Protein AF-A0A534NCM2-F1 (afdb_monomer)

Solvent-accessible surface area (backbone atoms only — not comparable to full-atom values): 4128 Å² total; per-residue (Å²): 131,92,79,87,88,78,55,54,90,83,29,70,64,56,39,48,54,36,52,75,72,72,50,89,67,75,54,68,48,73,59,90,93,46,77,44,71,46,88,50,65,67,60,50,31,63,72,70,69,52,75,89,70,77,81,75,74,86,80,131

Nearest PDB structures (foldseek):
  7c12-assembly1_D  TM=9.413E-01  e=3.938E-03  Alkaliphilus oremlandii OhILAs
  7c10-assembly1_A  TM=9.400E-01  e=1.905E-02  Alkaliphilus oremlandii OhILAs
  1r7h-assembly1_B  TM=4.733E-01  e=7.432E-02  Corynebacterium ammoniagenes

Structure (mmCIF, N/CA/C/O backbone):
data_AF-A0A534NCM2-F1
#
_entry.id   AF-A0A534NCM2-F1
#
loop_
_atom_site.group_PDB
_atom_site.id
_atom_site.type_symbol
_atom_site.label_atom_id
_atom_site.label_alt_id
_atom_site.label_comp_id
_atom_site.label_asym_id
_atom_site.label_entity_id
_atom_site.label_seq_id
_atom_site.pdbx_PDB_ins_code
_atom_site.Cartn_x
_atom_site.Cartn_y
_atom_site.Cartn_z
_atom_site.occupancy
_atom_site.B_iso_or_equiv
_atom_site.auth_seq_id
_atom_site.auth_comp_id
_atom_site.auth_asym_id
_atom_site.auth_atom_id
_atom_site.pdbx_PDB_model_num
ATOM 1 N N . MET A 1 1 ? 0.219 -1.175 15.760 1.00 74.62 1 MET A N 1
ATOM 2 C CA . MET A 1 1 ? 0.647 -2.273 14.871 1.00 74.62 1 MET A CA 1
ATOM 3 C C . MET A 1 1 ? 2.001 -1.904 14.306 1.00 74.62 1 MET A C 1
ATOM 5 O O . MET A 1 1 ? 2.127 -0.762 13.874 1.00 74.62 1 MET A O 1
ATOM 9 N N . PRO A 1 2 ? 2.998 -2.798 14.336 1.00 85.56 2 PRO A N 1
ATOM 10 C CA . PRO A 1 2 ? 4.184 -2.618 13.510 1.00 85.56 2 PRO A CA 1
ATOM 11 C C . PRO A 1 2 ? 3.782 -2.732 12.032 1.00 85.56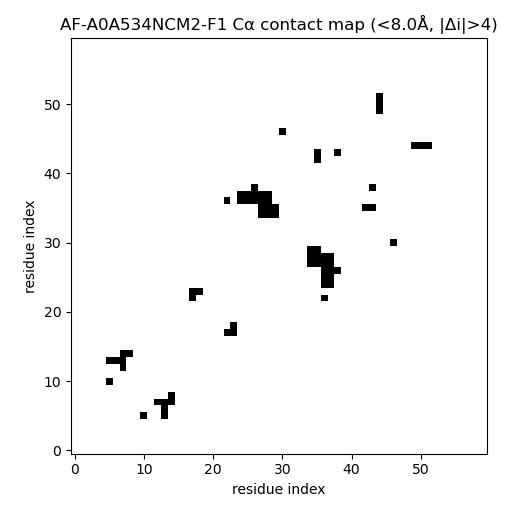 2 PRO A C 1
ATOM 13 O O . PRO A 1 2 ? 2.938 -3.559 11.689 1.00 85.56 2 PRO A O 1
ATOM 16 N N . PHE A 1 3 ? 4.355 -1.892 11.179 1.00 89.00 3 PHE A N 1
ATOM 17 C CA . PHE A 1 3 ? 4.245 -1.991 9.725 1.00 89.00 3 PHE A CA 1
ATOM 18 C C . PHE A 1 3 ? 5.645 -1.865 9.125 1.00 89.00 3 PHE A C 1
ATOM 20 O O . PHE A 1 3 ? 6.523 -1.264 9.747 1.00 89.00 3 PHE A O 1
ATOM 27 N N . ASP A 1 4 ? 5.839 -2.436 7.940 1.00 91.50 4 ASP A N 1
ATOM 28 C CA . ASP A 1 4 ? 7.082 -2.319 7.182 1.00 91.50 4 ASP A CA 1
ATOM 29 C C . ASP A 1 4 ? 6.896 -1.285 6.067 1.00 91.50 4 ASP A C 1
ATOM 31 O O . ASP A 1 4 ? 6.151 -1.501 5.109 1.00 91.50 4 ASP A O 1
ATOM 35 N N . GLY A 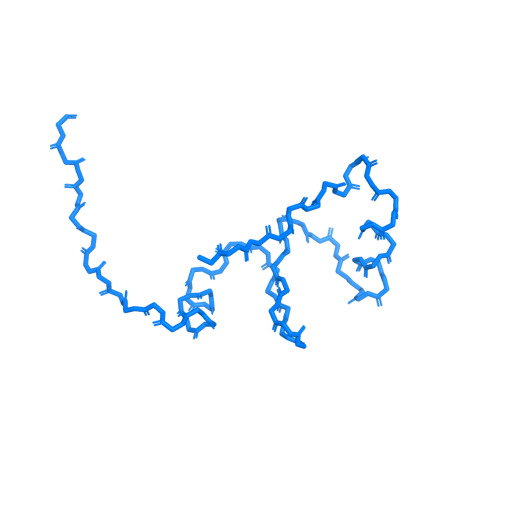1 5 ? 7.494 -0.110 6.251 1.00 92.31 5 GLY A N 1
ATOM 36 C CA . GLY A 1 5 ? 7.420 0.979 5.287 1.00 92.31 5 GLY A CA 1
ATOM 37 C C . GLY A 1 5 ? 8.478 0.794 4.211 1.00 92.31 5 GLY A C 1
ATOM 38 O O . GLY A 1 5 ? 9.666 0.872 4.509 1.00 92.31 5 GLY A O 1
ATOM 39 N N . ARG A 1 6 ? 8.052 0.602 2.961 1.00 94.00 6 ARG A N 1
ATOM 40 C CA . ARG A 1 6 ? 8.965 0.495 1.819 1.00 94.00 6 ARG A CA 1
ATOM 41 C C . ARG A 1 6 ? 8.814 1.674 0.876 1.00 94.00 6 ARG A C 1
ATOM 43 O O . ARG A 1 6 ? 7.699 2.069 0.536 1.00 94.00 6 ARG A O 1
ATOM 50 N N . ASP A 1 7 ? 9.952 2.206 0.455 1.00 93.81 7 ASP A N 1
ATOM 51 C CA . ASP A 1 7 ? 10.040 3.318 -0.480 1.00 93.81 7 ASP A CA 1
ATOM 52 C C . ASP A 1 7 ? 10.295 2.794 -1.891 1.00 93.81 7 ASP A C 1
ATOM 54 O O . ASP A 1 7 ? 11.377 2.313 -2.212 1.00 93.81 7 ASP A O 1
ATOM 58 N N . VAL A 1 8 ? 9.293 2.915 -2.752 1.00 94.44 8 VAL A N 1
ATOM 59 C CA . VAL A 1 8 ? 9.355 2.408 -4.123 1.00 94.44 8 VAL A CA 1
ATOM 60 C C . VAL A 1 8 ? 10.267 3.237 -5.035 1.00 94.44 8 VAL A C 1
ATOM 62 O O . VAL A 1 8 ? 10.597 2.775 -6.126 1.00 94.44 8 VAL A O 1
ATOM 65 N N . GLU A 1 9 ? 10.660 4.448 -4.627 1.00 93.19 9 GLU A N 1
ATOM 66 C CA . GLU A 1 9 ? 11.604 5.283 -5.379 1.00 93.19 9 GLU A CA 1
ATOM 67 C C . GLU A 1 9 ? 13.049 4.812 -5.177 1.00 93.19 9 GLU A C 1
ATOM 69 O O . GLU A 1 9 ? 13.852 4.873 -6.110 1.00 93.19 9 GLU A O 1
ATOM 74 N N . ASN A 1 10 ? 13.365 4.295 -3.985 1.00 95.75 10 ASN A N 1
ATOM 75 C CA . ASN A 1 10 ? 14.718 3.897 -3.589 1.00 95.75 10 ASN A CA 1
ATOM 76 C C . ASN A 1 10 ? 14.903 2.375 -3.418 1.00 95.75 10 ASN A C 1
ATOM 78 O O . ASN A 1 10 ? 16.038 1.909 -3.316 1.00 95.75 10 ASN A O 1
ATOM 82 N N . ASP A 1 11 ? 13.822 1.589 -3.436 1.00 94.81 11 ASP A N 1
ATOM 83 C CA . ASP A 1 11 ? 13.827 0.123 -3.395 1.00 94.81 11 ASP A CA 1
ATOM 84 C C . ASP A 1 11 ? 13.274 -0.466 -4.713 1.00 94.81 11 ASP A C 1
ATOM 86 O O . ASP A 1 11 ? 12.055 -0.576 -4.915 1.00 94.81 11 ASP A O 1
ATOM 90 N N . PRO A 1 12 ? 14.161 -0.901 -5.631 1.00 93.44 12 PRO A N 1
ATOM 91 C CA . PRO A 1 12 ? 13.757 -1.556 -6.872 1.00 93.44 12 PRO A CA 1
ATOM 92 C C . PRO A 1 12 ? 12.944 -2.842 -6.663 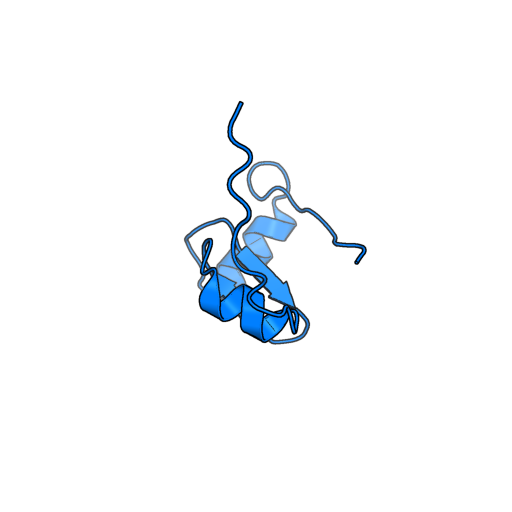1.00 93.44 12 PRO A C 1
ATOM 94 O O . PRO A 1 12 ? 12.146 -3.198 -7.533 1.00 93.44 12 PRO A O 1
ATOM 97 N N . GLY A 1 13 ? 13.135 -3.541 -5.538 1.00 94.56 13 GLY A N 1
ATOM 98 C CA . GLY A 1 13 ? 12.381 -4.739 -5.173 1.00 94.56 13 GLY A CA 1
ATOM 99 C C . GLY A 1 13 ? 10.930 -4.405 -4.845 1.00 94.56 13 GLY A C 1
ATOM 100 O O . GLY A 1 13 ? 10.020 -4.997 -5.428 1.00 94.56 13 GLY A O 1
ATOM 101 N N . ALA A 1 14 ? 10.707 -3.380 -4.018 1.00 93.31 14 ALA A N 1
ATOM 102 C CA . ALA A 1 14 ? 9.366 -2.881 -3.710 1.00 93.31 14 ALA A CA 1
ATOM 103 C C . ALA A 1 14 ? 8.613 -2.430 -4.977 1.00 93.31 14 ALA A C 1
ATOM 105 O O . ALA A 1 14 ? 7.444 -2.773 -5.172 1.00 93.31 14 ALA A O 1
ATOM 106 N N . MET A 1 15 ? 9.291 -1.724 -5.888 1.00 94.06 15 MET A N 1
ATOM 107 C CA . MET A 1 15 ? 8.719 -1.358 -7.189 1.00 94.06 15 MET A CA 1
ATOM 108 C C . MET A 1 15 ? 8.426 -2.585 -8.071 1.00 94.06 15 MET A C 1
ATOM 110 O O . MET A 1 15 ? 7.422 -2.620 -8.787 1.00 94.06 15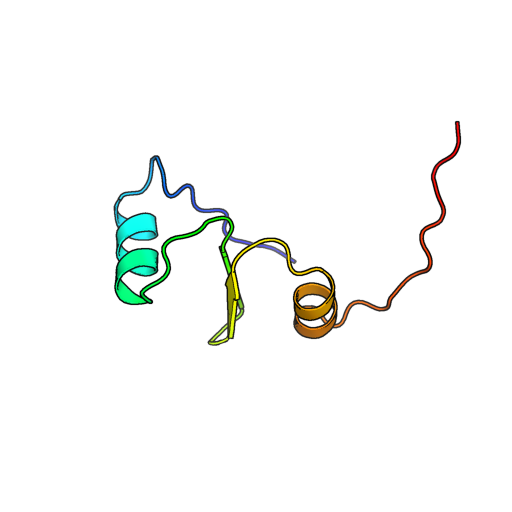 MET A O 1
ATOM 114 N N . GLY A 1 16 ? 9.294 -3.600 -8.037 1.00 93.69 16 GLY A N 1
ATOM 115 C CA . GLY A 1 16 ? 9.098 -4.870 -8.738 1.00 93.69 16 GLY A CA 1
ATOM 116 C C . GLY A 1 16 ? 7.833 -5.599 -8.285 1.00 93.69 16 GLY A C 1
ATOM 117 O O . GLY A 1 16 ? 7.052 -6.049 -9.124 1.00 93.69 16 GLY A O 1
ATOM 118 N N . GLU A 1 17 ? 7.583 -5.641 -6.978 1.00 91.88 17 GLU A N 1
ATOM 119 C CA . GLU A 1 17 ? 6.371 -6.234 -6.409 1.00 91.88 17 GLU A CA 1
ATOM 120 C C . GLU A 1 17 ? 5.100 -5.485 -6.829 1.00 91.88 17 GLU A C 1
ATOM 122 O O . GLU A 1 17 ? 4.138 -6.115 -7.269 1.00 91.88 17 GLU A O 1
ATOM 127 N N . LEU A 1 18 ? 5.101 -4.146 -6.797 1.00 92.12 18 LEU A N 1
ATOM 128 C CA . LEU A 1 18 ? 3.958 -3.360 -7.280 1.00 92.12 18 LEU A CA 1
ATOM 129 C C . LEU A 1 18 ? 3.648 -3.625 -8.756 1.00 92.12 18 LEU A C 1
ATOM 131 O O . LEU A 1 18 ? 2.485 -3.800 -9.129 1.00 92.12 18 LEU A O 1
ATOM 135 N N . LYS A 1 19 ? 4.688 -3.705 -9.594 1.00 92.38 19 LYS A N 1
ATOM 136 C CA . LYS A 1 19 ? 4.539 -4.027 -11.019 1.00 92.38 19 LYS A CA 1
ATOM 137 C C . LYS A 1 19 ? 3.974 -5.428 -11.231 1.00 92.38 19 LYS A C 1
ATOM 139 O O . LYS A 1 19 ? 3.115 -5.591 -12.095 1.00 92.38 19 LYS A O 1
ATOM 144 N N . ALA A 1 20 ? 4.416 -6.416 -10.451 1.00 93.00 20 ALA A N 1
ATOM 145 C CA . ALA A 1 20 ? 3.899 -7.784 -10.515 1.00 93.00 20 ALA A CA 1
ATOM 146 C C . ALA A 1 20 ? 2.408 -7.863 -10.142 1.00 93.00 20 ALA A C 1
ATOM 148 O O . ALA A 1 20 ? 1.670 -8.655 -10.724 1.00 93.00 20 ALA A O 1
ATOM 149 N N . LEU A 1 21 ? 1.952 -6.992 -9.238 1.00 90.00 21 LEU A N 1
ATOM 150 C CA . LEU A 1 21 ? 0.539 -6.832 -8.877 1.00 90.00 21 LEU A CA 1
ATOM 151 C C . LEU A 1 21 ? -0.270 -6.014 -9.904 1.00 90.00 21 LEU A C 1
ATOM 153 O O . LEU A 1 21 ? -1.477 -5.846 -9.742 1.00 90.00 21 LEU A O 1
ATOM 157 N N . GLY A 1 22 ? 0.366 -5.481 -10.953 1.00 93.25 22 GLY A N 1
ATOM 158 C CA . GLY A 1 22 ? -0.280 -4.624 -11.951 1.00 93.25 22 GLY A CA 1
ATOM 159 C C . GLY A 1 22 ? -0.645 -3.227 -11.436 1.00 93.25 22 GLY A C 1
ATOM 160 O O . GLY A 1 22 ? -1.386 -2.498 -12.100 1.00 93.25 22 GLY A O 1
ATOM 161 N N . ILE A 1 23 ? -0.126 -2.835 -10.272 1.00 92.75 23 ILE A N 1
ATOM 162 C CA . ILE A 1 23 ? -0.438 -1.565 -9.619 1.00 92.75 23 ILE A CA 1
ATOM 163 C C . ILE A 1 23 ? 0.525 -0.493 -10.114 1.00 92.75 23 ILE A C 1
ATOM 165 O O . ILE A 1 23 ? 1.729 -0.708 -10.240 1.00 92.75 23 ILE A O 1
ATOM 169 N N . ARG A 1 24 ? -0.025 0.684 -10.415 1.00 90.69 24 ARG A N 1
ATOM 170 C CA . ARG A 1 24 ? 0.729 1.815 -10.977 1.00 90.69 24 ARG A CA 1
ATOM 171 C C . ARG A 1 24 ? 0.753 3.045 -10.081 1.00 90.69 24 ARG A C 1
ATOM 173 O O . ARG A 1 24 ? 1.571 3.927 -10.306 1.00 90.69 24 ARG A O 1
ATOM 180 N N . ASN A 1 25 ? -0.132 3.097 -9.090 1.00 91.12 25 ASN A N 1
ATOM 181 C CA . ASN A 1 25 ? -0.307 4.250 -8.220 1.00 91.12 25 ASN A CA 1
ATOM 182 C C . ASN A 1 25 ? 0.163 3.914 -6.809 1.00 91.12 25 ASN A C 1
ATOM 184 O O . ASN A 1 25 ? -0.033 2.797 -6.335 1.00 91.12 25 ASN A O 1
ATOM 188 N N . VAL A 1 26 ? 0.738 4.910 -6.145 1.00 92.56 26 VAL A N 1
ATOM 189 C CA . VAL A 1 26 ? 1.137 4.875 -4.737 1.00 92.56 26 VAL A CA 1
ATOM 190 C C . VAL A 1 26 ? 0.396 5.971 -3.964 1.00 92.56 26 VAL A C 1
ATOM 192 O O . VAL A 1 26 ? -0.045 6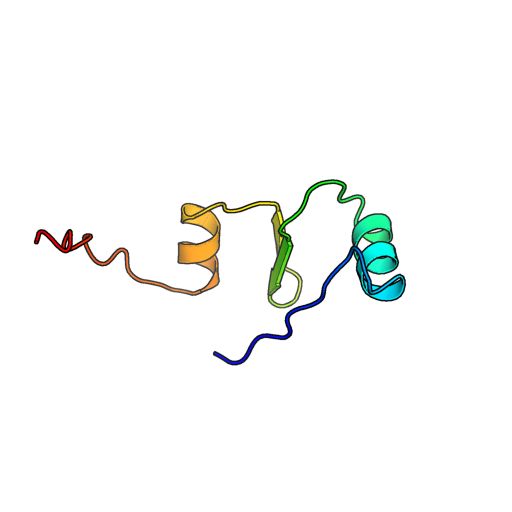.940 -4.589 1.00 92.56 26 VAL A O 1
ATOM 195 N N . PRO A 1 27 ? 0.238 5.858 -2.630 1.00 93.31 27 PRO A N 1
ATOM 196 C CA . PRO A 1 27 ? 0.685 4.770 -1.745 1.00 93.31 27 PRO A CA 1
ATOM 197 C C . PRO A 1 27 ? -0.103 3.465 -1.936 1.00 93.31 27 PRO A C 1
ATOM 199 O O . PRO A 1 27 ? -1.207 3.479 -2.468 1.00 93.31 27 PRO A O 1
ATOM 202 N N . VAL A 1 28 ? 0.459 2.335 -1.499 1.00 94.88 28 VAL A N 1
ATOM 203 C CA . VAL A 1 28 ? -0.209 1.021 -1.498 1.00 94.88 28 VAL A CA 1
ATOM 204 C C . VAL A 1 28 ? -0.051 0.397 -0.122 1.00 94.88 28 VAL A C 1
ATOM 206 O O . VAL A 1 28 ? 1.052 0.363 0.418 1.00 94.88 28 VAL A O 1
ATOM 209 N N . THR A 1 29 ? -1.149 -0.103 0.436 1.00 94.56 29 THR A N 1
ATOM 210 C CA . THR A 1 29 ? -1.154 -0.834 1.705 1.00 94.56 29 THR A CA 1
ATOM 211 C C . THR A 1 29 ? -1.510 -2.288 1.440 1.00 94.56 29 THR A C 1
ATOM 213 O O . THR A 1 29 ? -2.563 -2.573 0.870 1.00 94.56 29 THR A O 1
ATOM 216 N N . THR A 1 30 ? -0.655 -3.211 1.871 1.00 91.69 30 THR A N 1
ATOM 217 C CA . THR A 1 30 ? -0.925 -4.651 1.817 1.00 91.69 30 THR A CA 1
ATOM 218 C C . THR A 1 30 ? -1.125 -5.199 3.228 1.00 91.69 30 THR A C 1
ATOM 220 O O . THR A 1 30 ? -0.356 -4.910 4.142 1.00 91.69 30 THR A O 1
ATOM 223 N N . VAL A 1 31 ? -2.192 -5.975 3.429 1.00 90.44 31 VAL A N 1
ATOM 224 C CA . VAL A 1 31 ? -2.478 -6.660 4.700 1.00 90.44 31 VAL A CA 1
ATOM 225 C C . VAL A 1 31 ? -2.868 -8.098 4.385 1.00 90.44 31 VAL A C 1
ATOM 227 O O . VAL A 1 31 ? -3.991 -8.377 3.960 1.00 90.44 31 VAL A O 1
ATOM 230 N N . GLY A 1 32 ? -1.919 -9.018 4.572 1.00 87.00 32 GLY A N 1
ATOM 231 C CA . GLY A 1 32 ? -2.056 -10.389 4.082 1.00 87.00 32 GLY A CA 1
ATOM 232 C C . GLY A 1 32 ? -2.212 -10.394 2.560 1.00 87.00 32 GLY A C 1
ATOM 233 O O . GLY A 1 32 ? -1.386 -9.831 1.852 1.00 87.00 32 GLY A O 1
ATOM 234 N N . GLU A 1 33 ? -3.297 -10.988 2.068 1.00 89.00 33 GLU A N 1
ATOM 235 C CA . GLU A 1 33 ? -3.623 -11.053 0.634 1.00 89.00 33 GLU A CA 1
ATOM 236 C C . GLU A 1 33 ? -4.417 -9.835 0.129 1.00 89.00 33 GLU A C 1
ATOM 238 O O . GLU A 1 33 ? -4.707 -9.724 -1.061 1.00 89.00 33 GLU A O 1
ATOM 243 N N . LYS A 1 34 ? -4.804 -8.917 1.024 1.00 91.75 34 LYS A N 1
ATOM 244 C CA . LYS A 1 34 ? -5.582 -7.731 0.658 1.00 91.75 34 LYS A CA 1
ATOM 245 C C . LYS A 1 34 ? -4.658 -6.598 0.254 1.00 91.75 34 LYS A C 1
ATOM 247 O O . LYS A 1 34 ? -3.669 -6.326 0.936 1.00 91.75 34 LYS A O 1
ATOM 252 N N . VAL A 1 35 ? -5.035 -5.902 -0.811 1.00 93.00 35 VAL A N 1
ATOM 253 C CA . VAL A 1 35 ? -4.290 -4.767 -1.347 1.00 93.00 35 VAL A CA 1
ATOM 254 C C . VAL A 1 35 ? -5.218 -3.569 -1.465 1.00 93.00 35 VAL A C 1
ATOM 256 O O . VAL A 1 35 ? -6.267 -3.666 -2.093 1.00 93.00 35 V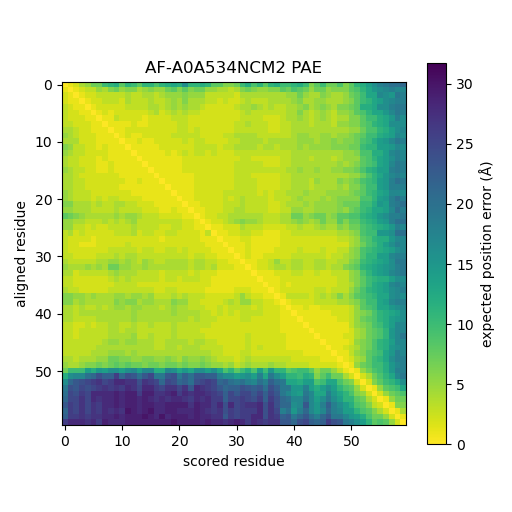AL A O 1
ATOM 259 N N . VAL A 1 36 ? -4.810 -2.449 -0.876 1.00 94.00 36 VAL A N 1
ATOM 260 C CA . VAL A 1 36 ? -5.499 -1.160 -0.960 1.00 94.00 36 VAL A CA 1
ATOM 261 C C . VAL A 1 36 ? -4.582 -0.188 -1.684 1.00 94.00 36 VAL A C 1
ATOM 263 O O . VAL A 1 36 ? -3.428 -0.007 -1.290 1.00 94.00 36 VAL A O 1
ATOM 266 N N . VAL A 1 37 ? -5.083 0.427 -2.751 1.00 93.81 37 VAL A N 1
ATOM 267 C CA . VAL A 1 37 ? -4.337 1.406 -3.548 1.00 93.81 37 VAL A CA 1
ATOM 268 C C . VAL A 1 37 ? -4.838 2.806 -3.214 1.00 93.81 37 VAL A C 1
ATOM 2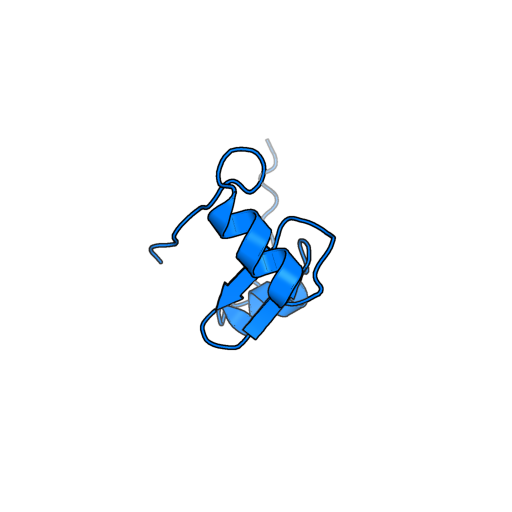70 O O . VAL A 1 37 ? -6.030 3.083 -3.293 1.00 93.81 37 VAL A O 1
ATOM 273 N N . GLY A 1 38 ? -3.918 3.705 -2.879 1.00 90.31 38 GLY A N 1
ATOM 274 C CA . GLY A 1 38 ? -4.214 5.058 -2.425 1.00 90.31 38 GLY A CA 1
ATOM 275 C C . GLY A 1 38 ? -4.613 5.124 -0.950 1.00 90.31 38 GLY A C 1
ATOM 276 O O . GLY A 1 38 ? -4.376 4.204 -0.167 1.00 90.31 38 GLY A O 1
ATOM 277 N N . PHE A 1 39 ? -5.203 6.256 -0.565 1.00 89.56 39 PHE A N 1
ATOM 278 C CA . PHE A 1 39 ? -5.684 6.504 0.794 1.00 89.56 39 PHE A CA 1
ATOM 279 C C . PHE A 1 39 ? -7.211 6.357 0.867 1.00 89.56 39 PHE A C 1
ATOM 281 O O . PHE A 1 39 ? -7.936 7.329 1.080 1.00 89.56 39 PHE A O 1
ATOM 288 N N . ASP A 1 40 ? -7.703 5.136 0.652 1.00 90.44 40 ASP A N 1
ATOM 289 C CA . ASP A 1 40 ? -9.120 4.806 0.829 1.00 90.44 40 ASP A CA 1
ATOM 290 C C . ASP A 1 40 ? -9.433 4.633 2.321 1.00 90.44 40 ASP A C 1
ATOM 292 O O . ASP A 1 40 ? -9.207 3.581 2.921 1.00 90.44 40 ASP A O 1
ATOM 296 N N . ARG A 1 41 ? -9.918 5.703 2.955 1.00 90.25 41 ARG A N 1
ATOM 297 C CA . ARG A 1 41 ? -10.194 5.714 4.397 1.00 90.25 41 ARG A CA 1
ATOM 298 C C . ARG A 1 41 ? -11.225 4.665 4.810 1.00 90.25 41 ARG A C 1
ATOM 300 O O . ARG A 1 41 ? -11.077 4.095 5.892 1.00 90.25 41 ARG A O 1
ATOM 307 N N . GLU A 1 42 ? -12.255 4.434 4.001 1.00 91.06 42 GLU A N 1
ATOM 308 C CA . GLU A 1 42 ? -13.321 3.482 4.321 1.00 91.06 42 GLU A CA 1
ATOM 309 C C . GLU A 1 42 ? -12.765 2.058 4.296 1.00 91.06 42 GLU A C 1
ATOM 311 O O . GLU A 1 42 ? -12.903 1.304 5.267 1.00 91.06 42 GLU A O 1
ATOM 316 N N . GLU A 1 43 ? -12.041 1.712 3.229 1.00 91.38 43 GLU A N 1
ATOM 317 C CA . GLU A 1 43 ? -11.443 0.393 3.103 1.00 91.38 43 GLU A CA 1
ATOM 318 C C . GLU A 1 43 ? -10.373 0.145 4.169 1.00 91.38 43 GLU A C 1
ATOM 320 O O . GLU A 1 43 ? -10.369 -0.924 4.783 1.00 91.38 43 GLU A O 1
ATOM 325 N N . LEU A 1 44 ? -9.527 1.134 4.468 1.00 91.88 44 LEU A N 1
ATOM 326 C CA . LEU A 1 44 ? -8.532 1.041 5.539 1.00 91.88 44 LEU A CA 1
ATOM 327 C C . LEU A 1 44 ? -9.205 0.876 6.912 1.00 91.88 44 LEU A C 1
ATOM 329 O O . LEU A 1 44 ? -8.795 0.023 7.698 1.00 91.88 44 LEU A O 1
ATOM 333 N N . THR A 1 45 ? -10.275 1.623 7.198 1.00 91.75 45 THR A N 1
ATOM 334 C CA . THR A 1 45 ? -11.041 1.499 8.454 1.00 91.75 45 THR A CA 1
ATOM 335 C C . THR A 1 45 ? -11.590 0.085 8.622 1.00 91.75 45 THR A C 1
ATOM 337 O O . THR A 1 45 ? -11.390 -0.539 9.668 1.00 91.75 45 THR A O 1
ATOM 340 N N . ARG A 1 46 ? -12.199 -0.463 7.564 1.00 90.56 46 ARG A N 1
ATOM 341 C CA . ARG A 1 46 ? -12.694 -1.844 7.527 1.00 90.56 46 ARG A CA 1
ATOM 342 C C . ARG A 1 46 ? -11.566 -2.863 7.689 1.00 90.56 46 ARG A C 1
ATOM 344 O O . ARG A 1 46 ? -11.715 -3.831 8.432 1.00 90.56 46 ARG A O 1
ATOM 351 N N . LEU A 1 47 ? -10.450 -2.659 6.992 1.00 90.75 47 LEU A N 1
ATOM 352 C CA . LEU A 1 47 ? -9.308 -3.572 6.964 1.00 90.75 47 LEU A CA 1
ATOM 353 C C . LEU A 1 47 ? -8.636 -3.693 8.333 1.00 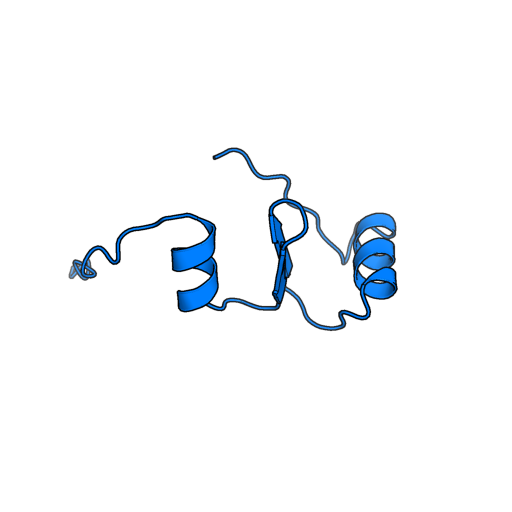90.75 47 LEU A C 1
ATOM 355 O O . LEU A 1 47 ? -8.286 -4.795 8.750 1.00 90.75 47 LEU A O 1
ATOM 359 N N . PHE A 1 48 ? -8.496 -2.571 9.036 1.00 89.38 48 PHE A N 1
ATOM 360 C CA . PHE A 1 48 ? -7.858 -2.504 10.348 1.00 89.38 48 PHE A CA 1
ATOM 361 C C . PHE A 1 48 ? -8.838 -2.670 11.518 1.00 89.38 48 PHE A C 1
ATOM 363 O O . PHE A 1 48 ? -8.416 -2.601 12.673 1.00 89.38 48 PHE A O 1
ATOM 370 N N . GLY A 1 49 ? -10.131 -2.894 11.248 1.00 88.62 49 GLY A N 1
ATOM 371 C CA . GLY A 1 49 ? -11.159 -3.026 12.285 1.00 88.62 49 GLY A CA 1
ATOM 372 C C . GLY A 1 49 ? -11.273 -1.778 13.163 1.00 88.62 49 GLY A C 1
ATOM 373 O O . GLY A 1 49 ? -11.548 -1.875 14.360 1.00 88.62 49 GLY A O 1
ATOM 374 N N . LEU A 1 50 ? -10.998 -0.605 12.590 1.00 87.19 50 LEU A N 1
ATOM 375 C CA . LEU A 1 50 ? -11.081 0.657 13.309 1.00 87.19 50 LEU A CA 1
ATOM 376 C C . LEU A 1 50 ? -12.558 1.022 13.471 1.00 87.19 50 LEU A C 1
ATOM 378 O O . LEU A 1 50 ? -13.352 0.900 12.542 1.00 87.19 50 LEU A O 1
ATOM 382 N N . SER A 1 51 ? -12.937 1.474 14.665 1.00 76.38 51 SER A N 1
ATOM 383 C CA . SER A 1 51 ? -14.231 2.142 14.824 1.00 76.38 51 SER A CA 1
ATOM 384 C C . SER A 1 51 ? -14.122 3.533 14.214 1.00 76.38 51 SER A C 1
ATOM 386 O O . SER A 1 51 ? -13.107 4.207 14.414 1.00 76.38 51 SER A O 1
ATOM 388 N N . GLU A 1 52 ? -15.163 3.984 13.512 1.00 65.31 52 GLU A N 1
ATOM 389 C CA . GLU A 1 52 ? -15.311 5.396 13.165 1.00 65.31 52 GLU A CA 1
ATOM 390 C C . GLU A 1 52 ? -15.485 6.200 14.457 1.00 65.31 52 GLU A C 1
ATOM 392 O O . GLU A 1 52 ? -16.587 6.520 14.897 1.00 65.31 52 GLU A O 1
ATOM 397 N N . LYS A 1 53 ? -14.382 6.484 15.149 1.00 59.91 53 LYS A N 1
ATOM 398 C CA . LYS A 1 53 ? -14.406 7.467 16.219 1.00 59.91 53 LYS A CA 1
ATOM 399 C C . LYS A 1 53 ? -14.621 8.811 15.546 1.00 59.91 53 LYS A C 1
ATOM 401 O O . LYS A 1 53 ? -13.743 9.288 14.830 1.00 59.91 53 LYS A O 1
ATOM 406 N N . SER A 1 54 ? -15.798 9.384 15.794 1.00 57.56 54 SER A N 1
ATOM 407 C CA . SER A 1 54 ? -16.157 10.768 15.495 1.00 57.56 54 SER A CA 1
ATOM 408 C C . SER A 1 54 ? -14.942 11.667 15.700 1.00 57.56 54 SER A C 1
ATOM 410 O O . SER A 1 54 ? -14.399 11.721 16.8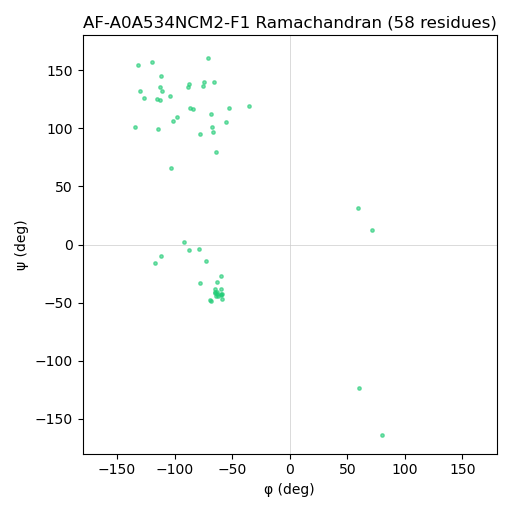10 1.00 57.56 54 SER A O 1
ATOM 412 N N . GLU A 1 55 ? -14.500 12.334 14.639 1.00 58.19 55 GLU A N 1
ATOM 413 C CA . GLU A 1 55 ? -13.405 13.292 14.704 1.00 58.19 55 GLU A CA 1
ATOM 414 C C . GLU A 1 55 ? -13.740 14.351 15.757 1.00 58.19 55 GLU A C 1
ATOM 416 O O . GLU A 1 55 ? -14.557 15.244 15.533 1.00 58.19 55 GLU A O 1
ATOM 421 N N . ARG A 1 56 ? -13.095 14.281 16.926 1.00 61.94 56 ARG A N 1
ATOM 422 C CA . ARG A 1 56 ? -12.883 15.500 17.698 1.00 61.94 56 ARG A CA 1
ATOM 423 C C . ARG A 1 56 ? -11.912 16.317 16.866 1.00 61.94 56 ARG A C 1
ATOM 425 O O . ARG A 1 56 ? -10.723 16.010 16.839 1.00 61.94 56 ARG A O 1
ATOM 432 N N . ARG A 1 57 ? -12.437 17.313 16.148 1.00 57.84 57 ARG A N 1
ATOM 433 C CA . ARG A 1 57 ? -11.608 18.384 15.602 1.00 57.84 57 ARG A CA 1
ATOM 434 C C . ARG A 1 57 ? -10.811 18.944 16.775 1.00 57.84 57 ARG A C 1
ATOM 436 O O . ARG A 1 57 ? -11.407 19.413 17.742 1.00 57.84 57 ARG A O 1
ATOM 443 N N . ALA A 1 58 ? -9.489 18.838 16.710 1.00 53.94 58 ALA A N 1
ATOM 444 C CA . ALA A 1 58 ? -8.636 19.700 17.502 1.00 53.94 58 ALA A CA 1
ATOM 445 C C . ALA A 1 58 ? -8.856 21.108 16.937 1.00 53.94 58 ALA A C 1
ATOM 447 O O . ALA A 1 58 ? -8.366 21.436 15.860 1.00 53.94 58 ALA A O 1
ATOM 448 N N . ALA A 1 59 ? -9.740 21.858 17.586 1.00 53.78 59 ALA A N 1
ATOM 449 C CA . ALA A 1 59 ? -9.742 23.302 17.501 1.00 53.78 59 ALA A CA 1
ATOM 450 C C . ALA A 1 59 ? -8.766 23.781 18.574 1.00 53.78 59 ALA A C 1
ATOM 452 O O . ALA A 1 59 ? -8.971 23.438 19.735 1.00 53.78 59 ALA A O 1
ATOM 453 N N . ASP A 1 60 ? -7.702 24.455 18.145 1.00 46.06 60 ASP A N 1
ATOM 454 C CA . ASP A 1 60 ? -7.117 25.657 18.754 1.00 46.06 60 ASP A CA 1
ATOM 455 C C . ASP A 1 60 ? -6.101 26.258 17.768 1.00 46.06 60 ASP A C 1
ATOM 457 O O . ASP A 1 60 ? -5.213 25.510 17.292 1.00 46.06 60 ASP A O 1
#

Foldseek 3Di:
DDDDDDDVVPDVVVVVVCVVVVHDADDWDDDPPDIDHDCPPVVVCVSVVNDPPPDPPPDD

Secondary structure (DSSP, 8-state):
-------TTT-HHHHHHHHHTT--SS-EEEETTEEEES--HHHHHHHTT-----------

Radius of gyration: 14.46 Å; Cα contacts (8 Å, |Δi|>4): 35; chains: 1; bounding box: 31×37×31 Å

Sequence (60 aa):
MPFDGRDVENDPGAMGELKALGIRNVPVTTVGEKVVVGFDREELTRLFGLSEKSERRAAD

Mean predicted aligned error: 6.99 Å

pLDDT: mean 86.09, std 12.81, range [46.06, 95.75]